Protein AF-A0A1V4CI51-F1 (afdb_monomer_lite)

Radius of gyration: 19.83 Å; chains: 1; bounding box: 52×21×65 Å

Sequence (91 aa):
MPSLEWVTPEKESVMSNGYYSTRDLCVRYRCSSRTLFRRMKREVNPFPAACMQQAGSFNLWDADEVAAWELRERERTRLRAAPDYEARAAA

pLDDT: mean 72.24, std 14.39, range [41.62, 87.69]

Structure (mmCIF, N/CA/C/O backbone):
data_AF-A0A1V4CI51-F1
#
_entry.id   AF-A0A1V4CI51-F1
#
loop_
_atom_site.group_PDB
_atom_site.id
_atom_site.type_symbol
_atom_site.label_atom_id
_atom_site.label_alt_id
_atom_site.label_comp_id
_atom_site.label_asym_id
_atom_site.label_entity_id
_atom_site.label_seq_id
_atom_site.pdbx_PDB_ins_code
_atom_site.Cartn_x
_atom_site.Cartn_y
_atom_site.Cartn_z
_atom_site.occupancy
_atom_site.B_iso_or_equiv
_atom_site.auth_seq_id
_atom_site.auth_comp_id
_atom_site.auth_asym_id
_atom_site.auth_atom_id
_atom_site.pdbx_PDB_model_num
ATOM 1 N N . MET A 1 1 ? -32.592 14.149 -37.005 1.00 41.62 1 MET A N 1
ATOM 2 C CA . MET A 1 1 ? -32.174 12.775 -36.659 1.00 41.62 1 MET A CA 1
ATOM 3 C C . MET A 1 1 ? -31.362 12.852 -35.371 1.00 41.62 1 MET A C 1
ATOM 5 O O . MET A 1 1 ? -30.242 13.342 -35.447 1.00 41.62 1 MET A O 1
ATOM 9 N N . PRO A 1 2 ? -31.913 12.509 -34.192 1.00 54.84 2 PRO A N 1
ATOM 10 C CA . PRO A 1 2 ? -31.138 12.451 -32.959 1.00 54.84 2 PRO A CA 1
ATOM 11 C C . PRO A 1 2 ? -30.503 11.059 -32.842 1.00 54.84 2 PRO A C 1
ATOM 13 O O . PRO A 1 2 ? -31.215 10.067 -32.707 1.00 54.84 2 PRO A O 1
ATOM 16 N N . SER A 1 3 ? -29.177 10.979 -32.930 1.00 54.91 3 SER A N 1
ATOM 17 C CA . SER A 1 3 ? -28.453 9.733 -32.670 1.00 54.91 3 SER A CA 1
ATOM 18 C C . SER A 1 3 ? -28.249 9.605 -31.161 1.00 54.91 3 SER A C 1
ATOM 20 O O . SER A 1 3 ? -27.397 10.280 -30.585 1.00 54.91 3 SER A O 1
ATOM 22 N N . LEU A 1 4 ? -29.077 8.773 -30.521 1.00 68.44 4 LEU A N 1
ATOM 23 C CA . LEU A 1 4 ? -28.683 8.049 -29.313 1.00 68.44 4 LEU A CA 1
ATOM 24 C C . LEU A 1 4 ? -27.437 7.257 -29.668 1.00 68.44 4 LEU A C 1
ATOM 26 O O . LEU A 1 4 ? -27.566 6.433 -30.560 1.00 68.44 4 LEU A O 1
ATOM 30 N N . GLU A 1 5 ? -26.327 7.433 -28.956 1.00 56.28 5 GLU A N 1
ATOM 31 C CA . GLU A 1 5 ? -25.301 6.400 -28.802 1.00 56.28 5 GLU A CA 1
ATOM 32 C C . GLU A 1 5 ? -24.515 6.654 -27.495 1.00 56.28 5 GLU A C 1
ATOM 34 O O . GLU A 1 5 ? -23.711 7.572 -27.385 1.00 56.28 5 GLU A O 1
ATOM 39 N N . TRP A 1 6 ? -24.882 5.829 -26.503 1.00 50.41 6 TRP A N 1
ATOM 40 C CA . TRP A 1 6 ? -24.153 5.335 -25.324 1.00 50.41 6 TRP A CA 1
ATOM 41 C C . TRP A 1 6 ? -23.550 6.316 -24.292 1.00 50.41 6 TRP A C 1
ATOM 43 O O . TRP A 1 6 ? -22.508 6.934 -24.464 1.00 50.41 6 TRP A O 1
ATOM 53 N N . VAL A 1 7 ? -24.153 6.309 -23.097 1.00 57.59 7 VAL A N 1
ATOM 54 C CA . VAL A 1 7 ? -23.448 6.563 -21.832 1.00 57.59 7 VAL A CA 1
ATOM 55 C C . VAL A 1 7 ? -22.744 5.260 -21.457 1.00 57.59 7 VAL A C 1
ATOM 57 O O . VAL A 1 7 ? -23.423 4.266 -21.207 1.00 57.59 7 VAL A O 1
ATOM 60 N N . THR A 1 8 ? -21.412 5.239 -21.410 1.00 57.47 8 THR A N 1
ATOM 61 C CA . THR A 1 8 ? -20.655 4.169 -20.744 1.00 57.47 8 THR A CA 1
ATOM 62 C C . THR A 1 8 ? -20.729 4.380 -19.233 1.00 57.47 8 THR A C 1
ATOM 64 O O . THR A 1 8 ? -20.243 5.395 -18.734 1.00 57.47 8 THR A O 1
ATOM 67 N N . PRO A 1 9 ? -21.296 3.448 -18.449 1.00 59.31 9 PRO A N 1
ATOM 68 C CA . PRO A 1 9 ? -21.095 3.431 -17.017 1.00 59.31 9 PRO A CA 1
ATOM 69 C C . PRO A 1 9 ? -19.920 2.498 -16.728 1.00 59.31 9 PRO A C 1
ATOM 71 O O . PRO A 1 9 ? -20.083 1.474 -16.069 1.00 59.31 9 PRO A O 1
ATOM 74 N N . GLU A 1 10 ? -18.723 2.836 -17.204 1.00 50.19 10 GLU A N 1
ATOM 75 C CA . GLU A 1 10 ? -17.539 2.264 -16.580 1.00 50.19 10 GLU A CA 1
ATOM 76 C C . GLU A 1 10 ? -17.329 3.055 -15.301 1.00 50.19 10 GLU A C 1
ATOM 78 O O . GLU A 1 10 ? -16.757 4.141 -15.261 1.00 50.19 10 GLU A O 1
ATOM 83 N N . LYS A 1 11 ? -17.901 2.505 -14.229 1.00 50.97 11 LYS A N 1
ATOM 84 C CA . LYS A 1 11 ? -17.333 2.629 -12.898 1.00 50.97 11 LYS A CA 1
ATOM 85 C C . LYS A 1 11 ? -15.852 2.318 -13.059 1.00 50.97 11 LYS A C 1
ATOM 87 O O . LYS A 1 11 ? -15.456 1.159 -12.989 1.00 50.97 11 LYS A O 1
ATOM 92 N N . GLU A 1 12 ? -15.067 3.363 -13.283 1.00 44.69 12 GLU A N 1
ATOM 93 C CA . GLU A 1 12 ? -13.626 3.368 -13.151 1.00 44.69 12 GLU A CA 1
ATOM 94 C C . GLU A 1 12 ? -13.345 3.151 -11.664 1.00 44.69 12 GLU A C 1
ATOM 96 O O . GLU A 1 12 ? -13.041 4.044 -10.875 1.00 44.69 12 GLU A O 1
ATOM 101 N N . SER A 1 13 ? -13.579 1.911 -11.243 1.00 48.97 13 SER A N 1
ATOM 102 C CA . SER A 1 13 ? -12.903 1.329 -10.119 1.00 48.97 13 SER A CA 1
ATOM 103 C C . SER A 1 13 ? -11.465 1.336 -10.575 1.00 48.97 13 SER A C 1
ATOM 105 O O . SER A 1 13 ? -11.080 0.523 -11.409 1.00 48.97 13 SER A O 1
ATOM 107 N N . VAL A 1 14 ? -10.732 2.344 -10.112 1.00 52.09 14 VAL A N 1
ATOM 108 C CA . VAL A 1 14 ? -9.291 2.498 -10.260 1.00 52.09 14 VAL A CA 1
ATOM 109 C C . VAL A 1 14 ? -8.641 1.242 -9.670 1.00 52.09 14 VAL A C 1
ATOM 111 O O . VAL A 1 14 ? -8.166 1.239 -8.536 1.00 52.09 14 VAL A O 1
ATOM 114 N N . MET A 1 15 ? -8.681 0.140 -10.420 1.00 49.28 15 MET A N 1
ATOM 115 C CA . MET A 1 15 ? -7.810 -1.005 -10.255 1.00 49.28 15 MET A CA 1
ATOM 116 C C . MET A 1 15 ? -6.461 -0.445 -10.644 1.00 49.28 15 MET A C 1
ATOM 118 O O . MET A 1 15 ? -6.164 -0.206 -11.814 1.00 49.28 15 MET A O 1
ATOM 122 N N . SER A 1 16 ? -5.708 -0.060 -9.624 1.00 52.50 16 SER A N 1
ATOM 123 C CA . SER A 1 16 ? -4.363 0.451 -9.790 1.00 52.50 16 SER A CA 1
ATOM 124 C C . SER A 1 16 ? -3.523 -0.728 -10.263 1.00 52.50 16 SER A C 1
ATOM 126 O O . SER A 1 16 ? -2.907 -1.403 -9.460 1.00 52.50 16 SER A O 1
ATOM 128 N N . ASN A 1 17 ? -3.556 -1.026 -11.560 1.00 56.81 17 ASN A N 1
ATOM 129 C CA . ASN A 1 17 ? -3.012 -2.249 -12.151 1.00 56.81 17 ASN A CA 1
ATOM 130 C C . ASN A 1 17 ? -1.470 -2.211 -12.254 1.00 56.81 17 ASN A C 1
ATOM 132 O O . ASN A 1 17 ? -0.884 -2.650 -13.244 1.00 56.81 17 ASN A O 1
ATOM 136 N N . GLY A 1 18 ? -0.803 -1.609 -11.269 1.00 76.38 18 GLY A N 1
ATOM 137 C CA . GLY A 1 18 ? 0.629 -1.360 -11.272 1.00 76.38 18 GLY A CA 1
ATOM 138 C C . GLY A 1 18 ? 1.213 -1.400 -9.869 1.00 76.38 18 GLY A C 1
ATOM 139 O O . GLY A 1 18 ? 0.616 -0.914 -8.914 1.00 76.38 18 GLY A O 1
ATOM 140 N N . TYR A 1 19 ? 2.410 -1.968 -9.761 1.00 83.62 19 TYR A N 1
ATOM 141 C CA . T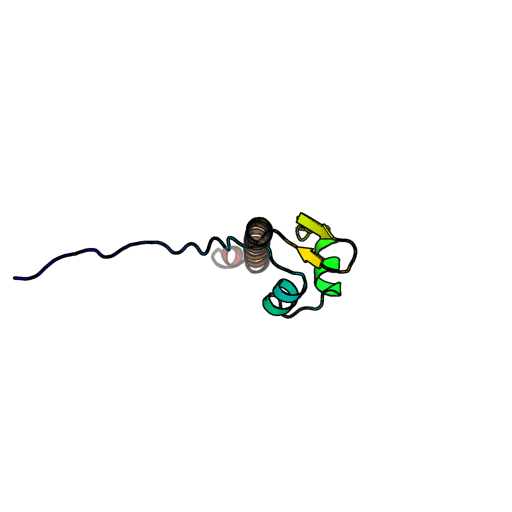YR A 1 19 ? 3.173 -1.999 -8.523 1.00 83.62 19 TYR A CA 1
ATOM 142 C C . TYR A 1 19 ? 3.524 -0.587 -8.045 1.00 83.62 19 TYR A C 1
ATOM 144 O O . TYR A 1 19 ? 3.954 0.259 -8.830 1.00 83.62 19 TYR A O 1
ATOM 152 N N . TYR A 1 20 ? 3.425 -0.352 -6.741 1.00 86.06 20 TYR A N 1
ATOM 153 C CA . TYR A 1 20 ? 3.923 0.870 -6.123 1.00 86.06 20 TYR A CA 1
ATOM 154 C C . TYR A 1 20 ? 5.369 0.703 -5.688 1.00 86.06 20 TYR A C 1
ATOM 156 O O . TYR A 1 20 ? 5.718 -0.271 -5.025 1.00 86.06 20 TYR A O 1
ATOM 164 N N . SER A 1 21 ? 6.212 1.689 -5.985 1.00 85.75 21 SER A N 1
ATOM 165 C CA . SER A 1 21 ? 7.540 1.755 -5.381 1.00 85.75 21 SER A CA 1
ATOM 166 C C . SER A 1 21 ? 7.483 2.364 -3.976 1.00 85.75 21 SER A C 1
ATOM 168 O O . SER A 1 21 ? 6.516 3.028 -3.587 1.00 85.75 21 SER A O 1
ATOM 170 N N . THR A 1 22 ? 8.575 2.228 -3.214 1.00 85.25 22 THR A N 1
ATOM 171 C CA . THR A 1 22 ? 8.686 2.851 -1.876 1.00 85.25 22 THR A CA 1
ATOM 172 C C . THR A 1 22 ? 8.431 4.354 -1.963 1.00 85.25 22 THR A C 1
ATOM 174 O O . THR A 1 22 ? 7.820 4.938 -1.069 1.00 85.25 22 THR A O 1
ATOM 177 N N . ARG A 1 23 ? 8.909 4.986 -3.044 1.00 83.88 23 ARG A N 1
ATOM 178 C CA . ARG A 1 23 ? 8.780 6.424 -3.273 1.00 83.88 23 ARG A CA 1
ATOM 179 C C . ARG A 1 23 ? 7.325 6.815 -3.506 1.00 83.88 23 ARG A C 1
ATOM 181 O O . ARG A 1 23 ? 6.878 7.776 -2.886 1.00 83.88 23 ARG A O 1
ATOM 188 N N . ASP A 1 24 ? 6.592 6.055 -4.314 1.00 86.56 24 ASP A N 1
ATOM 189 C CA . ASP A 1 24 ? 5.177 6.325 -4.598 1.00 86.56 24 ASP A CA 1
ATOM 190 C C . ASP A 1 24 ? 4.337 6.248 -3.325 1.00 86.56 24 ASP A C 1
ATOM 192 O O . ASP A 1 24 ? 3.558 7.156 -3.033 1.00 86.56 24 ASP A O 1
ATOM 196 N N . LEU A 1 25 ? 4.575 5.227 -2.496 1.00 85.00 25 LEU A N 1
ATOM 197 C CA . LEU A 1 25 ? 3.904 5.099 -1.203 1.00 85.00 25 LEU A CA 1
ATOM 198 C C . LEU A 1 25 ? 4.287 6.234 -0.244 1.00 85.00 25 LEU A C 1
ATOM 20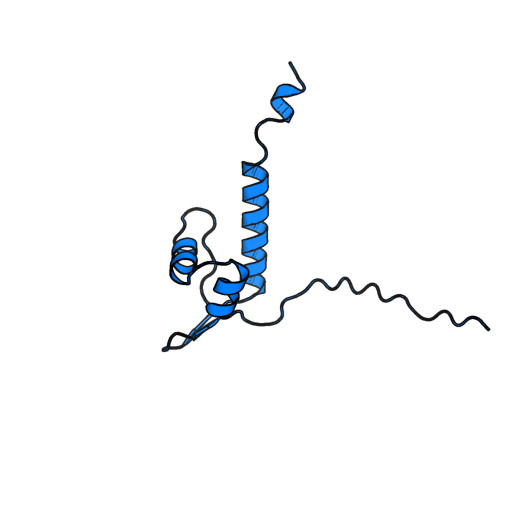0 O O . LEU A 1 25 ? 3.426 6.781 0.445 1.00 85.00 25 LEU A O 1
ATOM 204 N N . CYS A 1 26 ? 5.563 6.630 -0.207 1.00 87.00 26 CYS A N 1
ATOM 205 C CA . CYS A 1 26 ? 6.015 7.758 0.612 1.00 87.00 26 CYS A CA 1
ATOM 206 C C . CYS A 1 26 ? 5.323 9.067 0.208 1.00 87.00 26 CYS A C 1
ATOM 208 O O . CYS A 1 26 ? 4.870 9.812 1.079 1.00 87.00 26 CYS A O 1
ATOM 210 N N . VAL A 1 27 ? 5.201 9.329 -1.097 1.00 87.06 27 VAL A N 1
ATOM 211 C CA . VAL A 1 27 ? 4.508 10.508 -1.635 1.00 87.06 27 VAL A CA 1
ATOM 212 C C . VAL A 1 27 ? 3.014 10.450 -1.311 1.00 87.06 27 VAL A C 1
ATOM 214 O O . VAL A 1 27 ? 2.480 11.405 -0.746 1.00 87.06 27 VAL A O 1
ATOM 217 N N . ARG A 1 28 ? 2.354 9.316 -1.574 1.00 85.44 28 ARG A N 1
ATOM 218 C CA . ARG A 1 28 ? 0.912 9.117 -1.345 1.00 85.44 28 ARG A CA 1
ATOM 219 C C . ARG A 1 28 ? 0.523 9.278 0.123 1.00 85.44 28 ARG A C 1
ATOM 221 O O . ARG A 1 28 ? -0.421 9.994 0.441 1.00 85.44 28 ARG A O 1
ATOM 228 N N . TYR A 1 29 ? 1.277 8.662 1.031 1.00 83.62 29 TYR A N 1
ATOM 229 C CA . TYR A 1 29 ? 1.033 8.757 2.474 1.00 83.62 29 TYR A CA 1
ATOM 230 C C . TYR A 1 29 ? 1.673 9.980 3.133 1.00 83.62 29 TYR A C 1
ATOM 232 O O . TYR A 1 29 ? 1.541 10.139 4.349 1.00 83.62 29 TYR A O 1
ATOM 240 N N . ARG A 1 30 ? 2.391 10.812 2.364 1.00 84.44 30 ARG A N 1
ATOM 241 C CA . ARG A 1 30 ? 3.189 11.950 2.850 1.00 84.44 30 ARG A CA 1
ATOM 242 C C . ARG A 1 30 ? 4.078 11.556 4.035 1.00 84.44 30 ARG A C 1
ATOM 244 O O . ARG A 1 30 ? 4.160 12.264 5.036 1.00 84.44 30 ARG A O 1
ATOM 251 N N . CYS A 1 31 ? 4.708 10.384 3.945 1.00 84.62 31 CYS A N 1
ATOM 252 C CA . CYS A 1 31 ? 5.522 9.821 5.017 1.00 84.62 31 CYS A CA 1
ATOM 253 C C . CYS A 1 31 ? 6.885 9.338 4.516 1.00 84.62 31 CYS A C 1
ATOM 255 O O . CYS A 1 31 ? 7.103 9.158 3.324 1.00 84.62 31 CYS A O 1
ATOM 257 N N . SER A 1 32 ? 7.822 9.143 5.444 1.00 84.75 32 SER A N 1
ATOM 258 C CA . SER A 1 32 ? 9.141 8.594 5.130 1.00 84.75 32 SER A CA 1
ATOM 259 C C . SER A 1 32 ? 9.102 7.072 4.999 1.00 84.75 32 SER A C 1
ATOM 261 O O . SER A 1 32 ? 8.298 6.404 5.653 1.00 84.75 32 SER A O 1
ATOM 263 N N . SER A 1 33 ? 10.051 6.505 4.251 1.00 81.94 33 SER A N 1
ATOM 264 C CA . SER A 1 33 ? 10.224 5.051 4.120 1.00 81.94 33 SER A CA 1
ATOM 265 C C . SER A 1 33 ? 10.310 4.360 5.485 1.00 81.94 33 SER A C 1
ATOM 267 O O . SER A 1 33 ? 9.648 3.353 5.721 1.00 81.94 33 SER A O 1
ATOM 269 N N . ARG A 1 34 ? 11.018 4.964 6.452 1.00 82.50 34 ARG A N 1
ATOM 270 C CA . ARG A 1 34 ? 11.095 4.484 7.848 1.00 82.50 34 ARG A CA 1
ATOM 271 C C . ARG A 1 34 ? 9.719 4.362 8.510 1.00 82.50 34 ARG A C 1
ATOM 273 O O . ARG A 1 34 ? 9.488 3.434 9.281 1.00 82.50 34 ARG A O 1
ATOM 280 N N . THR A 1 35 ? 8.803 5.287 8.222 1.00 85.50 35 THR A N 1
ATOM 281 C CA . THR A 1 35 ? 7.430 5.242 8.744 1.00 85.50 35 THR A CA 1
ATOM 282 C C . THR A 1 35 ? 6.637 4.108 8.108 1.00 85.50 35 THR A C 1
ATOM 284 O O . THR A 1 35 ? 5.898 3.429 8.818 1.00 85.50 35 THR A O 1
ATOM 287 N N . LEU A 1 36 ? 6.826 3.870 6.810 1.00 83.94 36 LEU A N 1
ATOM 288 C CA . LEU A 1 36 ? 6.206 2.757 6.095 1.00 83.94 36 LEU A CA 1
ATOM 289 C C . LEU A 1 36 ? 6.667 1.401 6.655 1.00 83.94 36 LEU A C 1
ATOM 291 O O . LEU A 1 36 ? 5.835 0.598 7.070 1.00 83.94 36 LEU A O 1
ATOM 295 N N . PHE A 1 37 ? 7.977 1.200 6.830 1.00 81.62 37 PHE A N 1
ATOM 296 C CA . PHE A 1 37 ? 8.516 -0.006 7.479 1.00 81.62 37 PHE A CA 1
ATOM 297 C C . PHE A 1 37 ? 8.043 -0.164 8.930 1.00 81.62 37 PHE A C 1
ATOM 299 O O . PHE A 1 37 ? 7.796 -1.274 9.395 1.00 81.62 37 PHE A O 1
ATOM 306 N N . ARG A 1 38 ? 7.867 0.939 9.667 1.00 82.88 38 ARG A N 1
ATOM 307 C CA . ARG A 1 38 ? 7.293 0.885 11.018 1.00 82.88 38 ARG A CA 1
ATOM 308 C C . ARG A 1 38 ? 5.823 0.456 11.002 1.00 82.88 38 ARG A C 1
ATOM 310 O O . ARG A 1 38 ? 5.401 -0.230 11.925 1.00 82.88 38 ARG A O 1
ATOM 317 N N . ARG A 1 39 ? 5.042 0.838 9.982 1.00 81.50 39 ARG A N 1
ATOM 318 C CA . ARG A 1 39 ? 3.648 0.379 9.814 1.00 81.50 39 ARG A CA 1
ATOM 319 C C . ARG A 1 39 ? 3.568 -1.117 9.507 1.00 81.50 39 ARG A C 1
ATOM 321 O O . ARG A 1 39 ? 2.643 -1.762 9.983 1.00 81.50 39 ARG A O 1
ATOM 328 N N . MET A 1 40 ? 4.552 -1.667 8.799 1.00 82.44 40 MET A N 1
ATOM 329 C CA . MET A 1 40 ? 4.675 -3.113 8.567 1.00 82.44 40 MET A CA 1
ATOM 330 C C . MET A 1 40 ? 4.893 -3.898 9.874 1.00 82.44 40 MET A C 1
ATOM 332 O O . MET A 1 40 ? 4.411 -5.012 10.012 1.00 82.44 40 MET A O 1
ATOM 336 N N . LYS A 1 41 ? 5.556 -3.295 10.871 1.00 81.88 41 LYS A N 1
ATOM 337 C CA . LYS A 1 41 ? 5.800 -3.899 12.195 1.00 81.88 41 LYS A CA 1
ATOM 338 C C . LYS A 1 41 ? 4.683 -3.670 13.224 1.00 81.88 41 LYS A C 1
ATOM 340 O O . LYS A 1 41 ? 4.902 -3.891 14.411 1.00 81.88 41 LYS A O 1
ATOM 345 N N . ARG A 1 42 ? 3.517 -3.153 12.826 1.00 80.94 42 ARG A N 1
ATOM 346 C CA . ARG A 1 42 ? 2.403 -2.936 13.764 1.00 80.94 42 ARG A CA 1
ATOM 347 C C . ARG A 1 42 ? 1.719 -4.257 14.099 1.00 80.94 42 ARG A C 1
ATOM 349 O O . ARG A 1 42 ? 1.436 -5.036 13.202 1.00 80.94 42 ARG A O 1
ATOM 356 N N . GLU A 1 43 ? 1.367 -4.444 15.368 1.00 74.69 43 GLU A N 1
ATOM 357 C CA . GLU A 1 43 ? 0.575 -5.600 15.818 1.00 74.69 43 GLU A CA 1
ATOM 358 C C . GLU A 1 43 ? -0.861 -5.559 15.279 1.00 74.69 43 GLU A C 1
ATOM 360 O O . GLU A 1 43 ? -1.435 -6.585 14.930 1.00 74.69 43 GLU A O 1
ATOM 365 N N . VAL A 1 44 ? -1.438 -4.358 15.159 1.00 72.94 44 VAL A N 1
ATOM 366 C CA . VAL A 1 44 ? -2.816 -4.167 14.691 1.00 72.94 44 VAL A CA 1
ATOM 367 C C . VAL A 1 44 ? -2.814 -3.620 13.267 1.00 72.94 44 VAL A C 1
ATOM 369 O O . VAL A 1 44 ? -2.460 -2.453 13.061 1.00 72.94 44 VAL A O 1
ATOM 372 N N . ASN A 1 45 ? -3.268 -4.457 12.328 1.00 77.62 45 ASN A N 1
ATOM 373 C CA . ASN A 1 45 ? -3.325 -4.224 10.880 1.00 77.62 45 ASN A CA 1
ATOM 374 C C . ASN A 1 45 ? -1.951 -3.858 10.268 1.00 77.62 45 ASN A C 1
ATOM 376 O O . ASN A 1 45 ? -1.739 -2.708 9.862 1.00 77.62 45 ASN A O 1
ATOM 380 N N . PRO A 1 46 ? -0.992 -4.804 10.230 1.00 84.75 46 PRO A N 1
ATOM 381 C CA . PRO A 1 46 ? 0.325 -4.570 9.642 1.00 84.75 46 PRO A CA 1
ATOM 382 C C . PRO A 1 46 ? 0.214 -4.210 8.157 1.00 84.75 46 PRO A C 1
ATOM 384 O O . PRO A 1 46 ? -0.605 -4.771 7.430 1.00 84.75 46 PRO A O 1
ATOM 387 N N . PHE A 1 47 ? 1.043 -3.264 7.711 1.00 83.25 47 PHE A N 1
ATOM 388 C CA . PHE A 1 47 ? 1.151 -2.919 6.288 1.00 83.25 47 PHE A CA 1
ATOM 389 C C . PHE A 1 47 ? 1.684 -4.122 5.487 1.00 83.25 47 PHE A C 1
ATOM 391 O O . PHE A 1 47 ? 2.578 -4.803 6.001 1.00 83.25 47 PHE A O 1
ATOM 398 N N . PRO A 1 48 ? 1.181 -4.389 4.264 1.00 83.06 48 PRO A N 1
ATOM 399 C CA . PRO A 1 48 ? 1.619 -5.530 3.464 1.00 83.06 48 PRO A CA 1
ATOM 400 C C . PRO A 1 48 ? 3.126 -5.498 3.179 1.00 83.06 48 PRO A C 1
ATOM 402 O O . PRO A 1 48 ? 3.756 -4.436 3.089 1.00 83.06 48 PRO A O 1
ATOM 405 N N . ALA A 1 49 ? 3.708 -6.692 3.062 1.00 80.56 49 ALA A N 1
ATOM 406 C CA . ALA A 1 49 ? 5.099 -6.848 2.664 1.00 80.56 49 ALA A CA 1
ATOM 407 C C . ALA A 1 49 ? 5.285 -6.428 1.196 1.00 80.56 49 ALA A C 1
ATOM 409 O O . ALA A 1 49 ? 4.339 -6.398 0.417 1.00 80.56 49 ALA A O 1
ATOM 410 N N . ALA A 1 50 ? 6.515 -6.087 0.813 1.00 80.12 50 ALA A N 1
ATOM 411 C CA . ALA A 1 50 ? 6.818 -5.847 -0.594 1.00 80.12 50 ALA A CA 1
ATOM 412 C C . ALA A 1 50 ? 6.748 -7.175 -1.367 1.00 80.12 50 ALA A C 1
ATOM 414 O O . ALA A 1 50 ? 7.401 -8.144 -0.974 1.00 80.12 50 ALA A O 1
ATOM 415 N N . CYS A 1 51 ? 5.986 -7.190 -2.462 1.00 78.00 51 CYS A N 1
ATOM 416 C CA . CYS A 1 51 ? 5.805 -8.339 -3.348 1.00 78.00 51 CYS A CA 1
ATOM 417 C C . CYS A 1 51 ? 7.124 -8.720 -4.042 1.00 78.00 51 CYS A C 1
ATOM 419 O O . CYS A 1 51 ? 7.482 -9.893 -4.111 1.00 78.00 51 CYS A O 1
ATOM 421 N N . MET A 1 52 ? 7.900 -7.723 -4.482 1.00 76.12 52 MET A N 1
ATOM 422 C CA . MET A 1 52 ? 9.231 -7.936 -5.058 1.00 76.12 52 MET A CA 1
ATOM 423 C C . MET A 1 52 ? 10.268 -7.095 -4.318 1.00 76.12 52 MET A C 1
ATOM 425 O O . MET A 1 52 ? 10.172 -5.867 -4.257 1.00 76.12 52 MET A O 1
ATOM 429 N N . GLN A 1 53 ? 11.267 -7.774 -3.754 1.00 71.06 53 GLN A N 1
ATOM 430 C CA . GLN A 1 53 ? 12.407 -7.168 -3.071 1.00 71.06 53 GLN A CA 1
ATOM 431 C C . GLN A 1 53 ? 13.657 -7.442 -3.904 1.00 71.06 53 GLN A C 1
ATOM 433 O O . GLN A 1 53 ? 14.222 -8.533 -3.842 1.00 71.06 53 GLN A O 1
ATOM 438 N N . GLN A 1 54 ? 14.083 -6.469 -4.710 1.00 63.94 54 GLN A N 1
ATOM 439 C CA . GLN A 1 54 ? 15.331 -6.587 -5.459 1.00 63.94 54 GLN A CA 1
ATOM 440 C C . GLN A 1 54 ? 16.490 -6.029 -4.626 1.00 63.94 54 GLN A C 1
ATOM 442 O O . GLN A 1 54 ? 16.378 -4.959 -4.018 1.00 63.94 54 GLN A O 1
ATOM 447 N N . ALA A 1 55 ? 17.615 -6.750 -4.592 1.00 54.1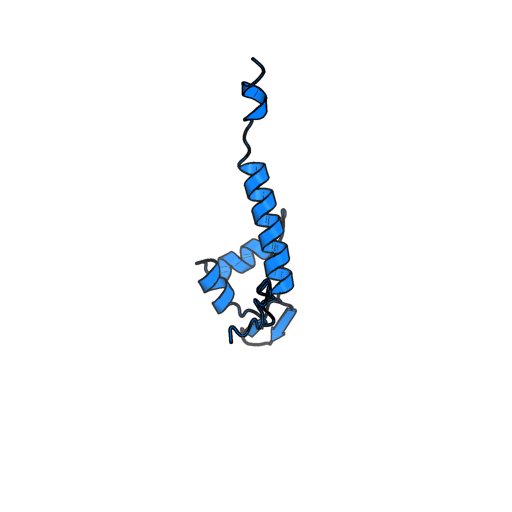6 55 ALA A N 1
ATOM 448 C CA . ALA A 1 55 ? 18.828 -6.311 -3.909 1.00 54.16 55 ALA A CA 1
ATOM 449 C C . ALA A 1 55 ? 19.299 -4.971 -4.506 1.00 54.16 55 ALA A C 1
ATOM 451 O O . ALA A 1 55 ? 19.819 -4.932 -5.617 1.00 54.16 55 ALA A O 1
ATOM 452 N N . GLY A 1 56 ? 19.052 -3.863 -3.795 1.00 58.06 56 GLY A N 1
ATOM 453 C CA . GLY A 1 56 ? 19.376 -2.516 -4.286 1.00 58.06 56 GLY A CA 1
ATOM 454 C C . GLY A 1 56 ? 18.332 -1.418 -4.052 1.00 58.06 56 GLY A C 1
ATOM 455 O O . GLY A 1 56 ? 18.327 -0.447 -4.795 1.00 58.06 56 GLY A O 1
ATOM 456 N N . SER A 1 57 ? 17.472 -1.516 -3.027 1.00 57.84 57 SER A N 1
ATOM 457 C CA . SER A 1 57 ? 16.492 -0.470 -2.651 1.00 57.84 57 SER A CA 1
ATOM 458 C C . SER A 1 57 ? 15.271 -0.317 -3.578 1.00 57.84 57 SER A C 1
ATOM 460 O O . SER A 1 57 ? 14.502 0.639 -3.424 1.00 57.84 57 SER A O 1
ATOM 462 N N . PHE A 1 58 ? 15.030 -1.269 -4.478 1.00 65.31 58 PHE A N 1
ATOM 463 C CA . PHE A 1 58 ? 13.808 -1.322 -5.281 1.00 65.31 58 PHE A CA 1
ATOM 464 C C . PHE A 1 58 ? 12.848 -2.353 -4.690 1.00 65.31 58 PHE A C 1
ATOM 466 O O . PHE A 1 58 ? 12.868 -3.530 -5.037 1.00 65.31 58 PHE A O 1
ATOM 473 N N . ASN A 1 59 ? 12.032 -1.879 -3.752 1.00 79.50 59 ASN A N 1
ATOM 474 C CA . ASN A 1 59 ? 10.895 -2.626 -3.234 1.00 79.50 59 ASN A CA 1
ATOM 475 C C . ASN A 1 59 ? 9.651 -2.224 -4.026 1.00 79.50 59 ASN A C 1
ATOM 477 O O . ASN A 1 59 ? 9.392 -1.025 -4.201 1.00 79.50 59 ASN A O 1
ATOM 481 N N . LEU A 1 60 ? 8.911 -3.225 -4.488 1.00 83.88 60 LEU A N 1
ATOM 482 C CA . LEU A 1 60 ? 7.642 -3.067 -5.182 1.00 83.88 60 LEU A CA 1
ATOM 483 C C . LEU A 1 60 ? 6.532 -3.686 -4.338 1.00 83.88 60 LEU A C 1
ATOM 485 O O . LEU A 1 60 ? 6.631 -4.838 -3.914 1.00 83.88 60 LEU A O 1
ATOM 489 N N . TRP A 1 61 ? 5.484 -2.910 -4.096 1.00 86.62 61 TRP A N 1
ATOM 490 C CA . TRP A 1 61 ? 4.278 -3.329 -3.397 1.00 86.62 61 TRP A CA 1
ATOM 491 C C . TRP A 1 61 ? 3.154 -3.517 -4.389 1.00 86.62 61 TRP A C 1
ATOM 493 O O . TRP A 1 61 ? 3.002 -2.725 -5.319 1.00 86.62 61 TRP A O 1
ATOM 503 N N . ASP A 1 62 ? 2.361 -4.550 -4.159 1.00 85.56 62 ASP A N 1
ATOM 504 C CA . ASP A 1 62 ? 1.155 -4.766 -4.928 1.00 85.56 62 ASP A CA 1
ATOM 505 C C . ASP A 1 62 ? 0.108 -3.707 -4.555 1.00 85.56 62 ASP A C 1
ATOM 507 O O . ASP A 1 62 ? -0.147 -3.436 -3.376 1.00 85.56 62 ASP A O 1
ATOM 511 N N . ALA A 1 63 ? -0.448 -3.041 -5.561 1.00 85.00 63 ALA A N 1
ATOM 512 C CA . ALA A 1 63 ? -1.404 -1.973 -5.334 1.00 85.00 63 ALA A CA 1
ATOM 513 C C . ALA A 1 63 ? -2.748 -2.479 -4.806 1.00 85.00 63 ALA A C 1
ATOM 515 O O . ALA A 1 63 ? -3.383 -1.758 -4.029 1.00 85.00 63 ALA A O 1
ATOM 516 N N . ASP A 1 64 ? -3.147 -3.703 -5.151 1.00 85.12 64 ASP A N 1
ATOM 517 C CA . ASP A 1 64 ? -4.383 -4.305 -4.660 1.00 85.12 64 ASP A CA 1
ATOM 518 C C . ASP A 1 64 ? -4.245 -4.667 -3.180 1.00 85.12 64 ASP A C 1
ATOM 520 O O . ASP A 1 64 ? -5.133 -4.365 -2.376 1.00 85.12 64 ASP A O 1
ATOM 524 N N . GLU A 1 65 ? -3.093 -5.209 -2.771 1.00 85.88 65 GLU A N 1
ATOM 525 C CA . GLU A 1 65 ? -2.815 -5.472 -1.353 1.00 85.88 65 GLU A CA 1
ATOM 526 C C . GLU A 1 65 ? -2.794 -4.182 -0.525 1.00 85.88 65 GLU A C 1
ATOM 528 O O . GLU A 1 65 ? -3.352 -4.124 0.580 1.00 85.88 65 GLU A O 1
ATOM 533 N N . VAL A 1 66 ? -2.174 -3.126 -1.062 1.00 86.12 66 VAL A N 1
ATOM 534 C CA . VAL A 1 66 ? -2.149 -1.808 -0.420 1.00 86.12 66 VAL A CA 1
ATOM 535 C C . VAL A 1 66 ? -3.564 -1.234 -0.319 1.00 86.12 66 VAL A C 1
ATOM 537 O O . VAL A 1 66 ? -3.940 -0.757 0.753 1.00 86.12 66 VAL A O 1
ATOM 540 N N . ALA A 1 67 ? -4.380 -1.326 -1.371 1.00 86.06 67 ALA A N 1
ATOM 541 C CA . ALA A 1 67 ? -5.765 -0.856 -1.362 1.00 86.06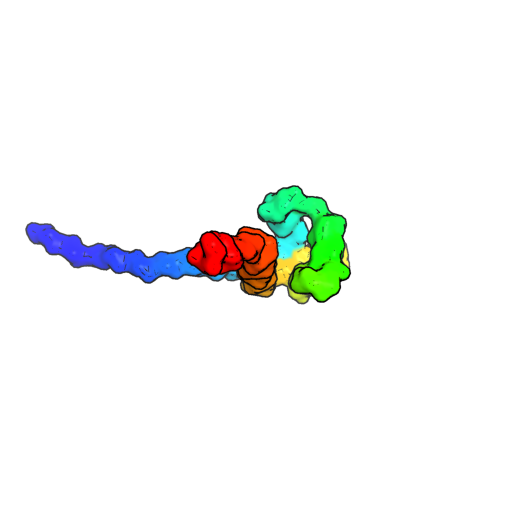 67 ALA A CA 1
ATOM 542 C C . ALA A 1 67 ? -6.636 -1.627 -0.352 1.00 86.06 67 ALA A C 1
ATOM 544 O O . ALA A 1 67 ? -7.392 -1.019 0.414 1.00 86.06 67 ALA A O 1
ATOM 545 N N . ALA A 1 68 ? -6.488 -2.952 -0.279 1.00 86.81 68 ALA A N 1
ATOM 546 C CA . ALA A 1 68 ? -7.181 -3.786 0.702 1.00 86.81 68 ALA A CA 1
ATOM 547 C C . ALA A 1 68 ? -6.765 -3.445 2.143 1.00 86.81 68 ALA A C 1
ATOM 549 O O . ALA A 1 68 ? -7.585 -3.451 3.068 1.00 86.81 68 ALA A O 1
ATOM 550 N N . TRP A 1 69 ? -5.489 -3.121 2.365 1.00 87.69 69 TRP A N 1
ATOM 551 C CA . TRP A 1 69 ? -5.016 -2.625 3.656 1.00 87.69 69 TRP A CA 1
ATOM 552 C C . TRP A 1 69 ? -5.577 -1.234 3.988 1.00 87.69 69 TRP A C 1
ATOM 554 O O . TRP A 1 69 ? -6.031 -1.013 5.114 1.00 87.69 69 TRP A O 1
ATOM 564 N N . GLU A 1 70 ? -5.609 -0.314 3.018 1.00 87.31 70 GLU A N 1
ATOM 565 C CA . GLU A 1 70 ? -6.190 1.025 3.180 1.00 87.31 70 GLU A CA 1
ATOM 566 C C . GLU A 1 70 ? -7.670 0.951 3.563 1.00 87.31 70 GLU A C 1
ATOM 568 O O . GLU A 1 70 ? -8.112 1.693 4.442 1.00 87.31 70 GLU A O 1
ATOM 573 N N . LEU A 1 71 ? -8.436 0.049 2.940 1.00 86.31 71 LEU A N 1
ATOM 574 C CA . LEU A 1 71 ? -9.850 -0.154 3.251 1.00 86.31 71 LEU A CA 1
ATOM 575 C C . LEU A 1 71 ? -10.044 -0.593 4.710 1.00 86.31 71 LEU A C 1
ATOM 577 O O . LEU A 1 71 ? -10.856 0.000 5.423 1.00 86.31 71 LEU A O 1
ATOM 581 N N . ARG A 1 72 ? -9.233 -1.549 5.178 1.00 85.50 72 ARG A N 1
ATOM 582 C CA . ARG A 1 72 ? -9.240 -2.012 6.576 1.00 85.50 72 ARG A CA 1
ATOM 583 C C . ARG A 1 72 ? -8.839 -0.912 7.559 1.00 85.50 72 ARG A C 1
ATOM 585 O O . ARG A 1 72 ? -9.491 -0.744 8.588 1.00 85.50 72 ARG A O 1
ATOM 592 N N . GLU A 1 73 ? -7.811 -0.115 7.253 1.00 84.75 73 GLU A N 1
ATOM 593 C CA . GLU A 1 73 ? -7.440 1.025 8.110 1.00 84.75 73 GLU A CA 1
ATOM 594 C C . GLU A 1 73 ? -8.533 2.099 8.145 1.00 84.75 73 GLU A C 1
ATOM 596 O O . GLU A 1 73 ? -8.765 2.705 9.197 1.00 84.75 73 GLU A O 1
ATOM 601 N N . ARG A 1 74 ? -9.210 2.353 7.017 1.00 83.44 74 ARG A N 1
ATOM 602 C CA . ARG A 1 74 ? -10.337 3.295 6.946 1.00 83.44 74 ARG A CA 1
ATOM 603 C C . ARG A 1 74 ? -11.490 2.827 7.821 1.00 83.44 74 ARG A C 1
ATOM 605 O O . ARG A 1 74 ? -12.005 3.626 8.599 1.00 83.44 74 ARG A O 1
ATOM 612 N N . GLU A 1 75 ? -11.868 1.557 7.729 1.00 83.44 75 GLU A N 1
ATOM 613 C CA . GLU A 1 75 ? -12.917 0.966 8.562 1.00 83.44 75 GLU A CA 1
ATOM 614 C C . GLU A 1 75 ? -12.548 1.008 10.047 1.00 83.44 75 GLU A C 1
ATOM 616 O O . GLU A 1 75 ? -13.310 1.528 10.858 1.00 83.44 75 GLU A O 1
ATOM 621 N N . ARG A 1 76 ? -11.326 0.603 10.405 1.00 80.56 76 ARG A N 1
ATOM 622 C CA . ARG A 1 76 ? -10.819 0.711 11.779 1.00 80.56 76 ARG A CA 1
ATOM 623 C C . ARG A 1 76 ? -10.855 2.148 12.302 1.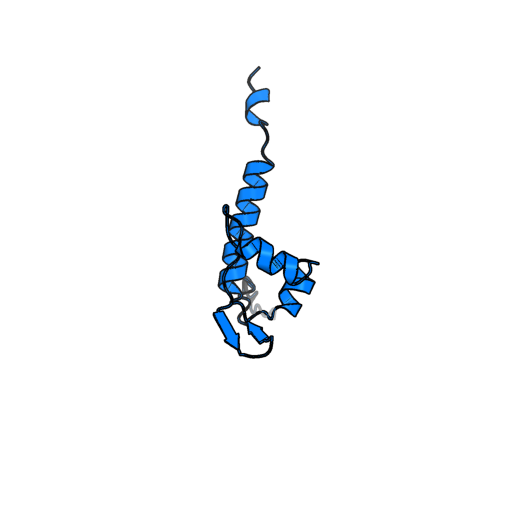00 80.56 76 ARG A C 1
ATOM 625 O O . ARG A 1 76 ? -11.215 2.379 13.455 1.00 80.56 76 ARG A O 1
ATOM 632 N N . THR A 1 77 ? -10.455 3.118 11.481 1.00 80.25 77 THR A N 1
ATOM 633 C CA . THR A 1 77 ? -10.480 4.535 11.867 1.00 80.25 77 THR A CA 1
ATOM 634 C C . THR A 1 77 ? -11.911 5.018 12.059 1.00 80.25 77 THR A C 1
ATOM 636 O O . THR A 1 77 ? -12.162 5.722 13.029 1.00 80.25 77 THR A O 1
ATOM 639 N N . ARG A 1 78 ? -12.852 4.602 11.200 1.00 78.44 78 ARG A N 1
ATOM 640 C CA . ARG A 1 78 ? -14.285 4.887 11.371 1.00 78.44 78 ARG A CA 1
ATOM 641 C C . ARG A 1 78 ? -14.825 4.303 12.673 1.00 78.44 78 ARG A C 1
ATOM 643 O O . ARG A 1 78 ? -15.452 5.035 13.421 1.00 78.44 78 ARG A O 1
ATOM 650 N N . LEU A 1 79 ? -14.523 3.041 12.976 1.00 68.25 79 LEU A N 1
ATOM 651 C CA . LEU A 1 79 ? -14.964 2.385 14.212 1.00 68.25 79 LEU A CA 1
ATOM 652 C C . LEU A 1 79 ? -14.365 3.040 15.465 1.00 68.25 79 LEU A C 1
ATOM 654 O O . LEU A 1 79 ? -15.044 3.185 16.471 1.00 68.25 79 LEU A O 1
ATOM 658 N N . ARG A 1 80 ? -13.111 3.499 15.403 1.00 64.94 80 ARG A N 1
ATOM 659 C CA . ARG A 1 80 ? -12.474 4.243 16.503 1.00 64.94 80 ARG A CA 1
ATOM 660 C C . ARG A 1 80 ? -12.978 5.687 16.625 1.00 64.94 80 ARG A C 1
ATOM 662 O O . ARG A 1 80 ? -12.930 6.253 17.710 1.00 64.94 80 ARG A O 1
ATOM 669 N N . ALA A 1 81 ? -13.408 6.284 15.517 1.00 60.75 81 ALA A N 1
ATOM 670 C CA . ALA A 1 81 ? -13.988 7.622 15.447 1.00 60.75 81 ALA A CA 1
ATOM 671 C C . ALA A 1 81 ? -15.517 7.624 15.592 1.00 60.75 81 ALA A C 1
ATOM 673 O O . ALA A 1 81 ? -16.117 8.684 15.442 1.00 60.75 81 ALA A O 1
ATOM 674 N N . ALA A 1 82 ? -16.130 6.483 15.916 1.00 55.03 82 ALA A N 1
ATOM 675 C CA . ALA A 1 82 ? -17.495 6.391 16.412 1.00 55.03 82 ALA A CA 1
ATOM 676 C C . ALA A 1 82 ? -17.470 6.263 17.948 1.00 55.03 82 ALA A C 1
ATOM 678 O O . ALA A 1 82 ? -17.691 5.175 18.479 1.00 55.03 82 ALA A O 1
ATOM 679 N N . PRO A 1 83 ? -17.153 7.344 18.686 1.00 57.88 83 PRO A N 1
ATOM 680 C CA . PRO A 1 83 ? -17.463 7.408 20.093 1.00 57.88 83 PRO A CA 1
ATOM 681 C C . PRO A 1 83 ? -18.991 7.552 20.204 1.00 57.88 83 PRO A C 1
ATOM 683 O O . PRO A 1 83 ? -19.568 8.517 19.709 1.00 57.88 83 PRO A O 1
ATOM 686 N N . ASP A 1 84 ? -19.648 6.538 20.773 1.00 58.41 84 ASP A N 1
ATOM 687 C CA . ASP A 1 84 ? -20.797 6.686 21.685 1.00 58.41 84 ASP A CA 1
ATOM 688 C C . ASP A 1 84 ? -22.007 7.559 21.281 1.00 58.41 84 ASP A C 1
ATOM 690 O O . ASP A 1 84 ? -22.831 7.879 22.139 1.00 58.41 84 ASP A O 1
ATOM 694 N N . TYR A 1 85 ? -22.220 7.882 19.999 1.00 51.62 85 TYR A N 1
ATOM 695 C CA . TYR A 1 85 ? -23.395 8.675 19.603 1.00 51.62 85 TYR A CA 1
ATOM 696 C C . TYR A 1 85 ? -24.719 7.967 19.953 1.00 51.62 85 TYR A C 1
ATOM 698 O O . TYR A 1 85 ? -25.693 8.629 20.310 1.00 51.62 85 TYR A O 1
ATOM 706 N N . GLU A 1 86 ? -24.747 6.630 19.917 1.00 54.00 86 GLU A N 1
ATOM 707 C CA . GLU A 1 86 ? -25.935 5.845 20.278 1.00 54.00 86 GLU A CA 1
ATOM 708 C C . GLU A 1 86 ? -26.207 5.825 21.791 1.00 54.00 86 GLU A C 1
ATOM 710 O O . GLU A 1 86 ? -27.355 5.672 22.199 1.00 54.00 86 GLU A O 1
ATOM 715 N N . ALA A 1 87 ? -25.203 6.062 22.643 1.00 53.78 87 ALA A N 1
ATOM 716 C CA . ALA A 1 87 ? -25.382 6.038 24.097 1.00 53.78 87 ALA A CA 1
ATOM 717 C C . ALA A 1 87 ? -26.046 7.315 24.652 1.00 53.78 87 ALA A C 1
ATOM 719 O O . ALA A 1 87 ? -26.543 7.309 25.776 1.00 53.78 87 ALA A O 1
ATOM 720 N N . ARG A 1 88 ? -26.083 8.411 23.879 1.00 49.44 88 ARG A N 1
ATOM 721 C CA . ARG A 1 88 ? -26.705 9.690 24.281 1.00 49.44 88 ARG A CA 1
ATOM 722 C C . ARG A 1 88 ? -28.125 9.906 23.760 1.00 49.44 88 ARG A C 1
ATOM 724 O O . ARG A 1 88 ? -28.787 10.820 24.233 1.00 49.44 88 ARG A O 1
ATOM 731 N N . ALA A 1 89 ? -28.604 9.092 22.821 1.00 53.66 89 ALA A N 1
ATOM 732 C CA . ALA A 1 89 ? -29.964 9.210 22.288 1.00 53.66 89 ALA A CA 1
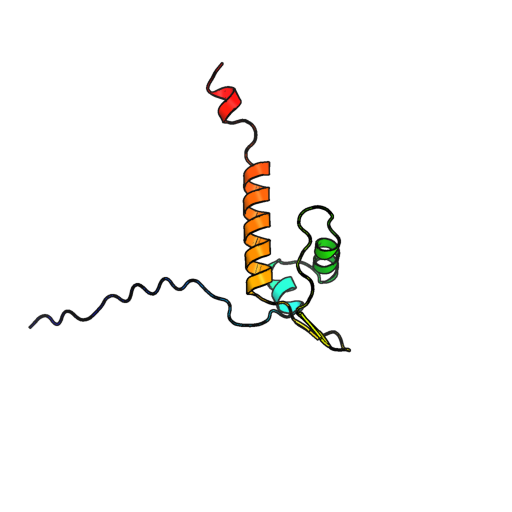ATOM 733 C C . ALA A 1 89 ? -31.028 8.482 23.141 1.00 53.66 89 ALA A C 1
ATOM 735 O O . ALA A 1 89 ? -32.203 8.499 22.786 1.00 53.66 89 ALA A O 1
ATOM 736 N N . ALA A 1 90 ? -30.623 7.845 24.247 1.00 53.41 90 ALA A N 1
ATOM 737 C CA . ALA A 1 90 ? -31.479 7.005 25.088 1.00 53.41 90 ALA A CA 1
ATOM 738 C C . ALA A 1 90 ? -31.530 7.424 26.576 1.00 53.41 90 ALA A C 1
ATOM 740 O O . ALA A 1 90 ? -31.949 6.614 27.402 1.00 53.41 90 ALA A O 1
ATOM 741 N N . ALA A 1 91 ? -31.108 8.647 26.928 1.00 41.91 91 ALA A N 1
ATOM 742 C CA . ALA A 1 91 ? -31.131 9.163 28.304 1.00 41.91 91 ALA A CA 1
ATOM 743 C C . ALA A 1 91 ? -31.958 10.448 28.427 1.00 41.91 91 ALA A C 1
ATOM 745 O O . ALA A 1 91 ? -31.796 11.330 27.553 1.00 41.91 91 ALA A O 1
#

Secondary structure (DSSP, 8-state):
-----------------SPEEHHHHHHHTT--HHHHHHHHT-SSSPPPPPSEEETTTEEEE-HHHHHHHHHHHHHHHHHHT--SGGGSTT-

Foldseek 3Di:
DDDDDDDDPPPPPVLVVFWDWLVNVCVVVVHHSVVLVVQLVDPPLRQDAFPDDDDPRTGTRRPVSRVVSVVVVVVVVVVVVPPDPVVPVPD